Protein AF-A0A832WRE2-F1 (afdb_monomer)

Radius of gyration: 19.62 Å; Cα contacts (8 Å, |Δi|>4): 113; chains: 1; bounding box: 52×31×48 Å

Foldseek 3Di:
DDDDADFLCVFPLDDPLLSVLCVVVVNGHLVSLLPDQLVVSCVSSVHDSVSSVRRNVSSCVVVVHPDDDDPVRVVVVVVPFDADDPPPVVVCVVVVRHHTPPDDDDDDDDPPPPPVD

Sequence (117 aa):
MAEGPLEIEDLPGVGPSTADKLREAGYLSVESIATASPAELSEVSEISESTAKKIIKAAREIADVGGFKTGRDIFEARKDVKKLSFRVPELDTLLGGGMETQAITEMYGEFGSGKSQ

Solvent-accessible surface area (backbone atoms only — not comparable to full-atom values): 7117 Å² total; per-residue (Å²): 128,88,74,70,85,75,53,56,60,76,38,73,91,36,47,72,75,40,40,53,35,32,42,76,72,66,42,83,41,38,59,54,45,36,72,51,54,38,65,60,52,11,64,62,41,73,46,55,50,72,54,27,47,50,36,29,50,50,24,16,64,74,62,69,49,89,68,91,74,53,74,64,56,52,54,58,59,56,70,71,55,53,53,49,67,76,87,40,73,70,59,16,57,75,54,75,54,21,52,54,54,103,56,89,83,88,80,85,78,63,92,89,68,58,84,87,115

Nearest PDB structures (foldseek):
  1pzn-assembly1_A  TM=7.247E-01  e=1.441E-08  Pyrococcus furiosus
  2bke-assembly1_A  TM=5.476E-01  e=1.994E-07  Saccharolobus solfataricus P2
  2zuc-assembly1_B  TM=5.381E-01  e=1.994E-07  Saccharolobus solfataricus
  2zud-assembly1_A  TM=5.279E-01  e=3.252E-07  Saccharolobus solfataricus
  8gbj-assembly1_D  TM=5.149E-01  e=9.161E-04  Homo sapiens

Structure (mmCIF, N/CA/C/O backbone):
data_AF-A0A832WRE2-F1
#
_entry.id   AF-A0A832WRE2-F1
#
loop_
_atom_site.group_PDB
_atom_site.id
_atom_site.type_symbol
_atom_site.label_atom_id
_atom_site.label_alt_id
_atom_site.label_comp_id
_atom_site.label_asym_id
_atom_site.label_entity_id
_atom_site.label_seq_id
_atom_site.pdbx_PDB_ins_code
_atom_site.Cartn_x
_atom_site.Cartn_y
_atom_site.Cartn_z
_atom_site.occupancy
_atom_site.B_iso_or_equiv
_atom_site.auth_seq_id
_atom_site.auth_comp_id
_atom_site.auth_asym_id
_atom_site.auth_atom_id
_atom_site.pdbx_PDB_model_num
ATOM 1 N N . MET A 1 1 ? -22.020 7.407 -11.432 1.00 35.66 1 MET A N 1
ATOM 2 C CA . MET A 1 1 ? -21.726 8.587 -10.597 1.00 35.66 1 MET A CA 1
ATOM 3 C C . MET A 1 1 ? -20.303 8.388 -10.130 1.00 35.66 1 MET A C 1
ATOM 5 O O . MET A 1 1 ? -20.023 7.302 -9.648 1.00 35.66 1 MET A O 1
ATOM 9 N N . ALA A 1 2 ? -19.394 9.312 -10.432 1.00 37.47 2 ALA A N 1
ATOM 10 C CA . ALA A 1 2 ? -18.031 9.209 -9.929 1.00 37.47 2 ALA A CA 1
ATOM 11 C C . ALA A 1 2 ? -18.098 9.485 -8.424 1.00 37.47 2 ALA A C 1
ATOM 13 O O . ALA A 1 2 ? -18.322 10.627 -8.029 1.00 37.47 2 ALA A O 1
ATOM 14 N N . GLU A 1 3 ? -18.030 8.432 -7.613 1.00 49.88 3 GLU A N 1
ATOM 15 C CA . GLU A 1 3 ? -17.720 8.586 -6.195 1.00 49.88 3 GLU A CA 1
ATOM 16 C C . GLU A 1 3 ? -16.321 9.206 -6.121 1.00 49.88 3 GLU A C 1
ATOM 18 O O . GLU A 1 3 ? -15.420 8.823 -6.874 1.00 49.88 3 GLU A O 1
ATOM 23 N N . GLY A 1 4 ? -16.178 10.253 -5.307 1.00 59.38 4 GLY A N 1
ATOM 24 C CA . GLY A 1 4 ? -14.871 10.827 -5.013 1.00 59.38 4 GLY A CA 1
ATOM 25 C C . GLY A 1 4 ? -13.953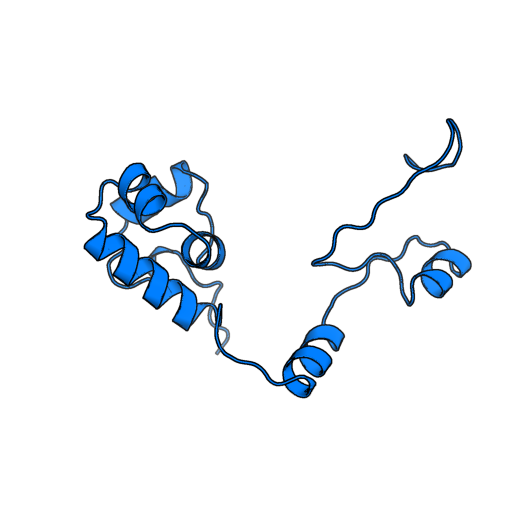 9.784 -4.365 1.00 59.38 4 GLY A C 1
ATOM 26 O O . GLY A 1 4 ? -14.402 8.679 -4.052 1.00 59.38 4 GLY A O 1
ATOM 27 N N . PRO A 1 5 ? -12.663 10.100 -4.173 1.00 68.50 5 PRO A N 1
ATOM 28 C CA . PRO A 1 5 ? -11.810 9.250 -3.353 1.00 68.50 5 PRO A CA 1
ATOM 29 C C . PRO A 1 5 ? -12.479 9.027 -1.989 1.00 68.50 5 PRO A C 1
ATOM 31 O O . PRO A 1 5 ? -13.034 9.963 -1.420 1.00 68.50 5 PRO A O 1
ATOM 34 N N . LEU A 1 6 ? -12.477 7.777 -1.525 1.00 81.38 6 LEU A N 1
ATOM 35 C CA . LEU A 1 6 ? -13.021 7.402 -0.222 1.00 81.38 6 LEU A CA 1
ATOM 36 C C . LEU A 1 6 ? -12.245 8.132 0.871 1.00 81.38 6 LEU A C 1
ATOM 38 O O . LEU A 1 6 ? -11.019 8.006 0.949 1.00 81.38 6 LEU A O 1
ATOM 42 N N . GLU A 1 7 ? -12.957 8.868 1.712 1.00 89.62 7 GLU A N 1
ATOM 43 C CA . GLU A 1 7 ? -12.361 9.598 2.820 1.00 89.62 7 GLU A CA 1
ATOM 44 C C . GLU A 1 7 ? -12.381 8.747 4.094 1.00 89.62 7 GLU A C 1
ATOM 46 O O . GLU A 1 7 ? -13.174 7.820 4.269 1.00 89.62 7 GLU A O 1
ATOM 51 N N . ILE A 1 8 ? -11.483 9.061 5.026 1.00 91.75 8 ILE A N 1
ATOM 52 C CA . ILE A 1 8 ? -11.355 8.328 6.294 1.00 91.75 8 ILE A CA 1
ATOM 53 C C . ILE A 1 8 ? -12.631 8.467 7.143 1.00 91.75 8 ILE A C 1
ATOM 55 O O . ILE A 1 8 ? -12.999 7.552 7.878 1.00 91.75 8 ILE A O 1
ATOM 59 N N . GLU A 1 9 ? -13.331 9.590 7.014 1.00 92.12 9 GLU A N 1
ATOM 60 C CA . GLU A 1 9 ? -14.607 9.896 7.659 1.00 92.12 9 GLU A CA 1
ATOM 61 C C . GLU A 1 9 ? -15.784 9.080 7.117 1.00 92.12 9 GLU A C 1
ATOM 63 O O . GLU A 1 9 ? -16.806 8.976 7.796 1.00 92.12 9 GLU A O 1
ATOM 68 N N . ASP A 1 10 ? -15.651 8.465 5.938 1.00 90.25 10 ASP A N 1
ATOM 69 C CA . ASP A 1 10 ? -16.677 7.563 5.406 1.00 90.25 10 ASP A CA 1
ATOM 70 C C . ASP A 1 10 ? -16.705 6.229 6.177 1.00 90.25 10 ASP A C 1
ATOM 72 O O . ASP A 1 10 ? -17.651 5.441 6.060 1.00 90.25 10 ASP A O 1
ATOM 76 N N . LEU A 1 11 ? -15.689 5.965 7.011 1.00 91.62 11 LEU A N 1
ATOM 77 C CA . LEU A 1 11 ? -15.626 4.767 7.835 1.00 91.62 11 LEU A CA 1
ATOM 78 C C . LEU A 1 11 ? -16.581 4.847 9.036 1.00 91.62 11 LEU A C 1
ATOM 80 O O . LEU A 1 11 ? -16.513 5.770 9.855 1.00 91.62 11 LEU A O 1
ATOM 84 N N . PRO A 1 12 ? -17.427 3.822 9.243 1.00 90.69 12 PRO A N 1
ATOM 85 C CA . PRO A 1 12 ? -18.339 3.795 10.373 1.00 90.69 12 PRO A CA 1
ATOM 86 C C . PRO A 1 12 ? -17.562 3.765 11.694 1.00 90.69 12 PRO A C 1
ATOM 88 O O . PRO A 1 12 ? -16.769 2.860 11.960 1.00 90.69 12 PRO A O 1
ATOM 91 N N . GLY A 1 13 ? -17.844 4.741 12.556 1.00 87.19 13 GLY A N 1
ATOM 92 C CA . GLY A 1 13 ? -17.157 4.906 13.838 1.00 87.19 13 GLY A CA 1
ATOM 93 C C . GLY A 1 13 ? -15.959 5.855 13.794 1.00 87.19 13 GLY A C 1
ATOM 94 O O . GLY A 1 13 ? -15.313 6.024 14.827 1.00 87.19 13 GLY A O 1
ATOM 95 N N . VAL A 1 14 ? -15.696 6.497 12.652 1.00 93.50 14 VAL A N 1
ATOM 96 C CA . VAL A 1 14 ? -14.704 7.566 12.522 1.00 93.50 14 VAL A CA 1
ATOM 97 C C . VAL A 1 14 ? -15.416 8.916 12.444 1.00 93.50 14 VAL A C 1
ATOM 99 O O . VAL A 1 14 ? -16.131 9.209 11.495 1.00 93.50 14 VAL A O 1
ATOM 102 N N . GLY A 1 15 ? -15.251 9.736 13.483 1.00 92.94 15 GLY A N 1
ATOM 103 C CA . GLY A 1 15 ? -15.673 11.140 13.470 1.00 92.94 15 GLY A CA 1
ATOM 104 C C . GLY A 1 15 ? -14.513 12.080 13.118 1.00 92.94 15 GLY A C 1
ATOM 105 O O . GLY A 1 15 ? -13.365 11.634 13.121 1.00 92.94 15 GLY A O 1
ATOM 106 N N . PRO A 1 16 ? -14.772 13.388 12.917 1.00 93.06 16 PRO A N 1
ATOM 107 C CA . PRO A 1 16 ? -13.748 14.362 12.520 1.00 93.06 16 PRO A CA 1
ATOM 108 C C . PRO A 1 16 ? -12.510 14.361 13.429 1.00 93.06 16 PRO A C 1
ATOM 110 O O . PRO A 1 16 ? -11.388 14.278 12.953 1.00 93.06 16 PRO A O 1
ATOM 113 N N . SER A 1 17 ? -12.703 14.317 14.752 1.00 93.50 17 SER A N 1
ATOM 114 C CA . SER A 1 17 ? -11.589 14.293 15.710 1.00 93.50 17 SER A CA 1
ATOM 115 C C . SER A 1 17 ? -10.750 13.015 15.648 1.00 93.50 17 SER A C 1
ATOM 117 O O . SER A 1 17 ? -9.561 13.038 15.942 1.00 93.50 17 SER A O 1
ATOM 119 N N . THR A 1 18 ? -11.370 11.877 15.328 1.00 93.44 18 THR A N 1
ATOM 120 C CA . THR A 1 18 ? -10.655 10.606 15.147 1.00 93.44 18 THR A CA 1
ATOM 121 C C . THR A 1 18 ? -9.910 10.617 13.817 1.00 93.44 18 THR A C 1
ATOM 123 O O . THR A 1 18 ? -8.768 10.173 13.771 1.00 93.44 18 THR A O 1
ATOM 126 N N . ALA A 1 19 ? -10.523 11.159 12.762 1.00 94.38 19 ALA A N 1
ATOM 127 C CA . ALA A 1 19 ? -9.893 11.312 11.457 1.00 94.38 19 ALA A CA 1
ATOM 128 C C . ALA A 1 19 ? -8.650 12.212 11.523 1.00 94.38 19 ALA A C 1
ATOM 130 O O . ALA A 1 19 ? -7.615 11.846 10.974 1.00 94.38 19 ALA A O 1
ATOM 131 N N . ASP A 1 20 ? -8.709 13.327 12.257 1.00 94.88 20 ASP A N 1
ATOM 132 C CA . ASP A 1 20 ? -7.555 14.212 12.455 1.00 94.88 20 ASP A CA 1
ATOM 133 C C . ASP A 1 20 ? -6.382 13.478 13.123 1.00 94.88 20 ASP A C 1
ATOM 135 O O . ASP A 1 20 ? -5.274 13.487 12.591 1.00 94.88 20 ASP A O 1
ATOM 139 N N . LYS A 1 21 ? -6.632 12.737 14.213 1.00 94.94 21 LYS A N 1
ATOM 140 C CA . LYS A 1 21 ? -5.596 11.925 14.883 1.00 94.94 21 LYS A CA 1
ATOM 141 C C . LYS A 1 21 ? -5.004 10.854 13.970 1.00 94.94 21 LYS A C 1
ATOM 143 O O . LYS A 1 21 ? -3.798 10.625 13.971 1.00 94.94 21 LYS A O 1
ATOM 148 N N . LEU A 1 22 ? -5.849 10.190 13.181 1.00 94.62 22 LEU A N 1
ATOM 149 C CA . LEU A 1 22 ? -5.404 9.190 12.211 1.00 94.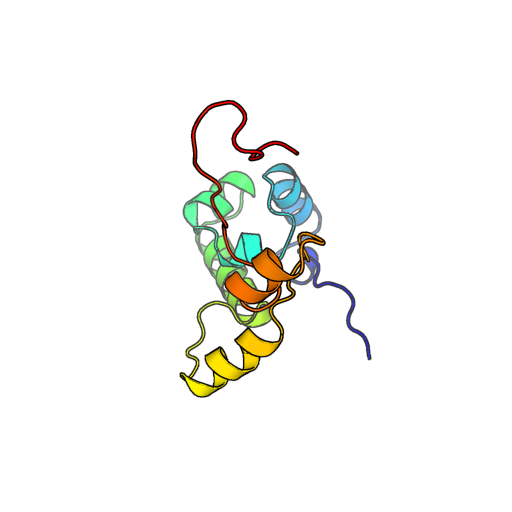62 22 LEU A CA 1
ATOM 150 C C . LEU A 1 22 ? -4.482 9.821 11.160 1.00 94.62 22 LEU A C 1
ATOM 152 O O . LEU A 1 22 ? -3.404 9.287 10.901 1.00 94.62 22 LEU A O 1
ATOM 156 N N . ARG A 1 23 ? -4.849 10.989 10.620 1.00 95.00 23 ARG A N 1
ATOM 157 C CA . ARG A 1 23 ? -4.011 11.723 9.662 1.00 95.00 23 ARG A CA 1
ATOM 158 C C . ARG A 1 23 ? -2.691 12.178 10.276 1.00 95.00 23 ARG A C 1
ATOM 160 O O . ARG A 1 23 ? -1.652 12.013 9.641 1.00 95.00 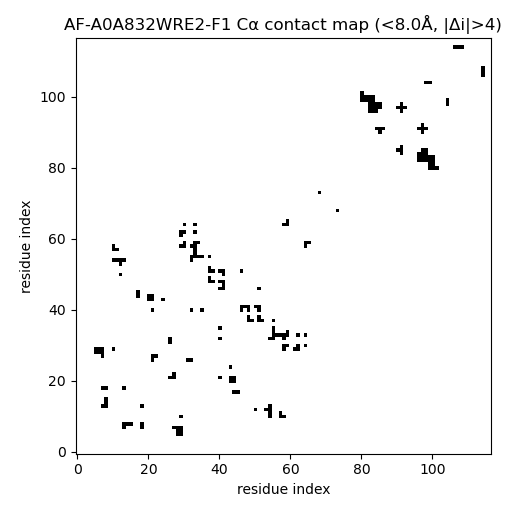23 ARG A O 1
ATOM 167 N N . GLU A 1 24 ? -2.710 12.695 11.504 1.00 94.81 24 GLU A N 1
ATOM 168 C CA . GLU A 1 24 ? -1.500 13.072 12.249 1.00 94.81 24 GLU A CA 1
ATOM 169 C C . GLU A 1 24 ? -0.560 11.877 12.469 1.00 94.81 24 GLU A C 1
ATOM 171 O O . GLU A 1 24 ? 0.660 12.025 12.393 1.00 94.81 24 GLU A O 1
ATOM 176 N N . ALA A 1 25 ? -1.119 10.680 12.659 1.00 94.25 25 ALA A N 1
ATOM 177 C CA . ALA A 1 25 ? -0.375 9.429 12.773 1.00 94.25 25 ALA A CA 1
ATOM 178 C C . ALA A 1 25 ? 0.069 8.827 11.420 1.00 94.25 25 ALA A C 1
ATOM 180 O O . ALA A 1 25 ? 0.671 7.755 11.394 1.00 94.25 25 ALA A O 1
ATOM 181 N N . GLY A 1 26 ? -0.202 9.495 10.293 1.00 93.31 26 GLY A N 1
ATOM 182 C CA . GLY A 1 26 ? 0.203 9.054 8.954 1.00 93.31 26 GLY A CA 1
ATOM 183 C C . GLY A 1 26 ? -0.798 8.137 8.243 1.00 93.31 26 GLY A C 1
ATOM 184 O O . GLY A 1 26 ? -0.520 7.657 7.142 1.00 93.31 26 GLY A O 1
ATOM 185 N N . TYR A 1 27 ? -1.984 7.919 8.815 1.00 94.56 27 TYR A N 1
ATOM 186 C CA . TYR A 1 27 ? -3.076 7.219 8.146 1.00 94.56 27 TYR A CA 1
ATOM 187 C C . TYR A 1 27 ? -3.824 8.194 7.243 1.00 94.56 27 TYR A C 1
ATOM 189 O O . TYR A 1 27 ? -4.709 8.916 7.687 1.00 94.56 27 TYR A O 1
ATOM 197 N N . LEU A 1 28 ? -3.428 8.235 5.970 1.00 92.25 28 LEU A N 1
ATOM 198 C CA . LEU A 1 28 ? -3.959 9.183 4.983 1.00 92.25 28 LEU A CA 1
ATOM 199 C C . LEU A 1 28 ? -4.987 8.573 4.019 1.00 92.25 28 LEU A C 1
ATOM 201 O O . LEU A 1 28 ? -5.486 9.283 3.151 1.00 92.25 28 LEU A O 1
ATOM 205 N N . SER A 1 29 ? -5.292 7.278 4.134 1.00 93.19 29 SER A N 1
ATOM 206 C CA . SER A 1 29 ? -6.259 6.606 3.265 1.00 93.19 29 SER A CA 1
ATOM 207 C C . SER A 1 29 ? -6.981 5.463 3.981 1.00 93.19 29 SER A C 1
ATOM 209 O O . SER A 1 29 ? -6.554 4.992 5.038 1.00 93.19 29 SER A O 1
ATOM 211 N N . VAL A 1 30 ? -8.082 4.987 3.398 1.00 93.88 30 VAL A N 1
ATOM 212 C CA . VAL A 1 30 ? -8.823 3.832 3.928 1.00 93.88 30 VAL A CA 1
ATOM 213 C C . VAL A 1 30 ? -7.972 2.555 3.871 1.00 93.88 30 VAL A C 1
ATOM 215 O O . VAL A 1 30 ? -8.028 1.729 4.783 1.00 93.88 30 VAL A O 1
ATOM 218 N N . GLU A 1 31 ? -7.130 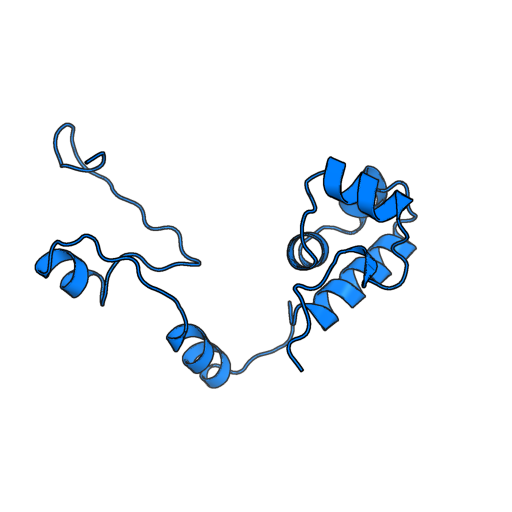2.402 2.849 1.00 91.81 31 GLU A N 1
ATOM 219 C CA . GLU A 1 31 ? -6.231 1.257 2.687 1.00 91.81 31 GLU A CA 1
ATOM 220 C C . GLU A 1 31 ? -5.188 1.184 3.802 1.00 91.81 31 GLU A C 1
ATOM 222 O O . GLU A 1 31 ? -4.932 0.093 4.318 1.00 91.81 31 GLU A O 1
ATOM 227 N N . SER A 1 32 ? -4.615 2.322 4.219 1.00 93.25 32 SER A N 1
ATOM 228 C CA . SER A 1 32 ? -3.629 2.319 5.305 1.00 93.25 32 SER A CA 1
ATOM 229 C C . SER A 1 32 ? -4.259 1.840 6.615 1.00 93.25 32 SER A C 1
ATOM 231 O O . SER A 1 32 ? -3.672 1.009 7.312 1.00 93.25 32 SER A O 1
ATOM 233 N N . ILE A 1 33 ? -5.506 2.240 6.886 1.00 95.06 33 ILE A N 1
ATOM 234 C CA . ILE A 1 33 ? -6.302 1.757 8.024 1.00 95.06 33 ILE A CA 1
ATOM 235 C C . ILE A 1 33 ? -6.633 0.263 7.876 1.00 95.06 33 ILE A C 1
ATOM 237 O O . ILE A 1 33 ? -6.520 -0.492 8.841 1.00 95.06 33 ILE A O 1
ATOM 241 N N . ALA A 1 34 ? -7.001 -0.204 6.678 1.00 94.06 34 ALA A N 1
ATOM 242 C CA . ALA A 1 34 ? -7.337 -1.609 6.422 1.00 94.06 34 ALA A CA 1
ATOM 243 C C . ALA A 1 34 ? -6.163 -2.573 6.700 1.00 94.06 34 ALA A C 1
ATOM 245 O O . ALA A 1 34 ? -6.377 -3.733 7.088 1.00 94.06 34 ALA A O 1
ATOM 246 N N . THR A 1 35 ? -4.930 -2.090 6.517 1.00 92.19 35 THR A N 1
ATOM 247 C CA . THR A 1 35 ? -3.686 -2.834 6.775 1.00 92.19 35 THR A CA 1
ATOM 248 C C . THR A 1 35 ? -3.125 -2.671 8.191 1.00 92.19 35 THR A C 1
ATOM 250 O O . THR A 1 35 ? -2.214 -3.412 8.557 1.00 92.19 35 THR A O 1
ATOM 253 N N . ALA A 1 36 ? -3.684 -1.767 9.000 1.00 95.19 36 ALA A N 1
ATOM 254 C CA . ALA A 1 36 ? -3.234 -1.503 10.365 1.00 95.19 36 ALA A CA 1
ATOM 255 C C . ALA A 1 36 ? -3.536 -2.663 11.327 1.00 95.19 36 ALA A C 1
ATOM 257 O O . ALA A 1 36 ? -4.464 -3.461 11.127 1.00 95.19 36 ALA A O 1
ATOM 258 N N . SER A 1 37 ? -2.792 -2.721 12.435 1.00 95.81 37 SER A N 1
ATOM 259 C CA . SER A 1 37 ? -3.146 -3.594 13.556 1.00 95.81 37 SER A CA 1
ATOM 260 C C . SER A 1 37 ? -4.154 -2.906 14.493 1.00 95.81 37 SER A C 1
ATOM 262 O O . SER A 1 37 ? -4.076 -1.694 14.698 1.00 95.81 37 SER A O 1
ATOM 264 N N . PRO A 1 38 ? -5.096 -3.642 15.120 1.00 96.50 38 PRO A N 1
ATOM 265 C CA . PRO A 1 38 ? -6.036 -3.032 16.059 1.00 96.50 38 PRO A CA 1
ATOM 266 C C . PRO A 1 38 ? -5.386 -2.353 17.265 1.00 96.50 38 PRO A C 1
ATOM 268 O O . PRO A 1 38 ? -5.937 -1.375 17.759 1.00 96.50 38 PRO A O 1
ATOM 271 N N . ALA A 1 39 ? -4.249 -2.874 17.736 1.00 96.31 39 ALA A N 1
ATOM 272 C CA . ALA A 1 39 ? -3.516 -2.309 18.865 1.00 96.31 39 ALA A CA 1
ATOM 273 C C . ALA A 1 39 ? -2.913 -0.946 18.504 1.00 96.31 39 ALA A C 1
ATOM 275 O O . ALA A 1 39 ? -3.160 0.033 19.198 1.00 96.31 39 ALA A O 1
ATOM 276 N N . GLU A 1 40 ? -2.216 -0.875 17.369 1.00 95.50 40 GLU A N 1
ATOM 277 C CA . GLU A 1 40 ? -1.626 0.363 16.855 1.00 95.50 40 GLU A CA 1
ATOM 278 C C . GLU A 1 40 ? -2.696 1.423 16.589 1.00 95.50 40 GLU A C 1
ATOM 280 O O . GLU A 1 40 ? -2.601 2.543 17.084 1.00 95.50 40 GLU A O 1
ATOM 285 N N . LEU A 1 41 ? -3.768 1.053 15.879 1.00 95.56 41 LEU A N 1
ATOM 286 C CA . LEU A 1 41 ? -4.840 1.988 15.550 1.00 95.56 41 LEU A CA 1
ATOM 287 C C . LEU A 1 41 ? -5.548 2.511 16.813 1.00 95.56 41 LEU A C 1
ATOM 289 O O . LEU A 1 41 ? -5.923 3.680 16.877 1.00 95.56 41 LEU A O 1
ATOM 293 N N . SER A 1 42 ? -5.727 1.653 17.823 1.00 95.75 42 SER A N 1
ATOM 294 C CA . SER A 1 42 ? -6.307 2.013 19.123 1.00 95.75 42 SER A CA 1
ATOM 295 C C . SER A 1 42 ? -5.447 3.027 19.875 1.00 95.75 42 SER A C 1
ATO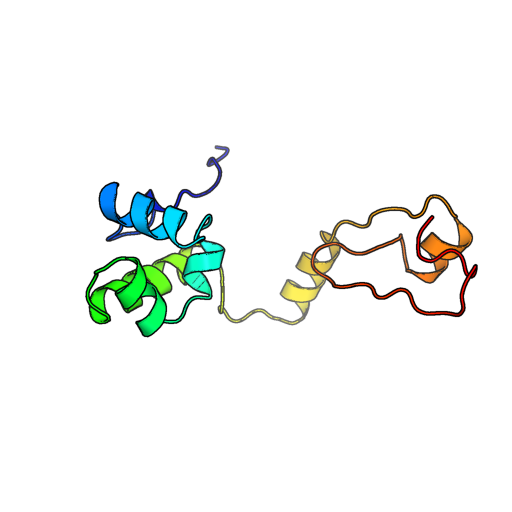M 297 O O . SER A 1 42 ? -5.992 3.991 20.409 1.00 95.75 42 SER A O 1
ATOM 299 N N . GLU A 1 43 ? -4.128 2.832 19.878 1.00 94.69 43 GLU A N 1
ATOM 300 C CA . GLU A 1 43 ? -3.167 3.710 20.545 1.00 94.69 43 GLU A CA 1
ATOM 301 C C . GLU A 1 43 ? -3.129 5.100 19.901 1.00 94.69 43 GLU A C 1
ATOM 303 O O . GLU A 1 43 ? -3.329 6.099 20.589 1.00 94.69 43 GLU A O 1
ATOM 308 N N . VAL A 1 44 ? -2.961 5.177 18.576 1.00 93.88 44 VAL A N 1
ATOM 309 C CA . VAL A 1 44 ? -2.778 6.461 17.874 1.00 93.88 44 VAL A CA 1
ATOM 310 C C . VAL A 1 44 ? -4.048 7.308 17.793 1.00 93.88 44 VAL A C 1
ATOM 312 O O . VAL A 1 44 ? -3.973 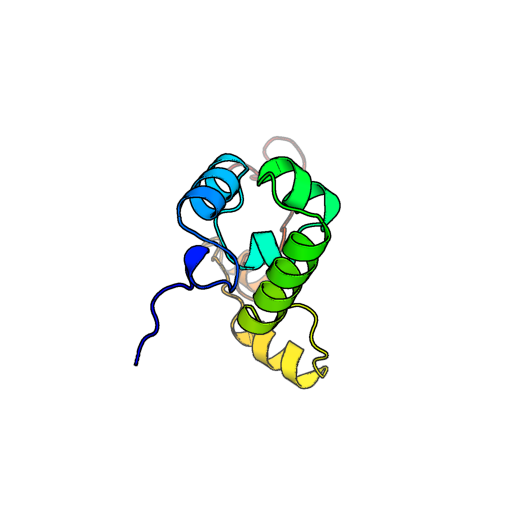8.531 17.723 1.00 93.88 44 VAL A O 1
ATOM 315 N N . SER A 1 45 ? -5.226 6.678 17.791 1.00 90.81 45 SER A N 1
ATOM 316 C CA . SER A 1 45 ? -6.508 7.388 17.666 1.00 90.81 45 SER A CA 1
ATOM 317 C C . SER A 1 45 ? -7.270 7.529 18.989 1.00 90.81 45 SER A C 1
ATOM 319 O O . SER A 1 45 ? -8.346 8.133 19.020 1.00 90.81 45 SER A O 1
ATOM 321 N N . GLU A 1 46 ? -6.695 7.022 20.087 1.00 91.31 46 GLU A N 1
ATOM 322 C CA . GLU A 1 46 ? -7.264 7.024 21.444 1.00 91.31 46 GLU A CA 1
ATOM 323 C C . GLU A 1 46 ? -8.678 6.418 21.517 1.00 91.31 46 GLU A C 1
ATOM 325 O O . GLU A 1 46 ? -9.535 6.835 22.301 1.00 91.31 46 GLU A O 1
ATOM 330 N N . ILE A 1 47 ? -8.943 5.420 20.677 1.00 92.81 47 ILE A N 1
ATOM 331 C CA . ILE A 1 47 ? -10.190 4.650 20.686 1.00 92.81 47 ILE A CA 1
ATOM 332 C C . ILE A 1 47 ? -9.964 3.301 21.358 1.00 92.81 47 ILE A C 1
ATOM 334 O O . ILE A 1 47 ? -8.840 2.823 21.466 1.00 92.81 47 ILE A O 1
ATOM 338 N N . SER A 1 48 ? -11.040 2.624 21.761 1.00 95.12 48 SER A N 1
ATOM 339 C CA . SER A 1 48 ? -10.917 1.249 22.258 1.00 95.12 48 SER A CA 1
ATOM 340 C C . SER A 1 48 ? -10.458 0.287 21.154 1.00 95.12 48 SER A C 1
ATOM 342 O O . SER A 1 48 ? -10.892 0.404 20.005 1.00 95.12 48 SER A O 1
ATOM 344 N N . GLU A 1 49 ? -9.695 -0.749 21.511 1.00 95.38 49 GLU A N 1
ATOM 345 C CA . GLU A 1 49 ? -9.279 -1.804 20.572 1.00 95.38 49 GLU A CA 1
ATOM 346 C C . GLU A 1 49 ? -10.487 -2.493 19.905 1.00 95.38 49 GLU A C 1
ATOM 348 O O . GLU A 1 49 ? -10.438 -2.912 18.749 1.00 95.38 49 GLU A O 1
ATOM 353 N N . SER A 1 50 ? -11.623 -2.568 20.608 1.00 95.75 50 SER A N 1
ATOM 354 C CA . SER A 1 50 ? -12.873 -3.101 20.054 1.00 95.75 50 SER A CA 1
ATOM 355 C C . SER A 1 50 ? -13.458 -2.218 18.943 1.00 95.75 50 SER A C 1
ATOM 357 O O . SER A 1 50 ? -13.999 -2.738 17.966 1.00 95.75 50 SER A O 1
ATOM 359 N N . THR A 1 51 ? -13.323 -0.895 19.067 1.00 95.06 51 THR A N 1
ATOM 360 C CA . THR A 1 51 ? -13.718 0.081 18.044 1.00 95.06 51 THR A CA 1
ATOM 361 C C . THR A 1 51 ? -12.743 0.027 16.874 1.00 95.06 51 THR A C 1
ATOM 363 O O . THR A 1 51 ? -13.184 -0.075 15.732 1.00 95.06 51 THR A O 1
ATOM 366 N N . ALA A 1 52 ? -11.437 -0.022 17.153 1.00 96.38 52 ALA A N 1
ATOM 367 C CA . ALA A 1 52 ? -10.399 -0.173 16.136 1.00 96.38 52 ALA A CA 1
ATOM 368 C C . ALA A 1 52 ? -10.635 -1.414 15.260 1.00 96.38 52 ALA A C 1
ATOM 370 O O . ALA A 1 52 ? -10.634 -1.314 14.037 1.00 96.38 52 ALA A O 1
ATOM 371 N N . LYS A 1 53 ? -10.958 -2.571 15.861 1.00 96.44 53 LYS A N 1
ATOM 372 C CA . LYS A 1 53 ? -11.312 -3.796 15.113 1.00 96.44 53 LYS A CA 1
ATOM 373 C C . LYS A 1 53 ? -12.487 -3.593 14.157 1.00 96.44 53 LYS A C 1
ATOM 375 O O . LYS A 1 53 ? -12.463 -4.129 13.053 1.00 96.44 53 LYS A O 1
ATOM 380 N N . LYS A 1 54 ? -13.516 -2.845 14.570 1.00 96.19 54 LYS A N 1
ATOM 381 C CA . LYS A 1 54 ? -14.691 -2.563 13.728 1.00 96.19 54 LYS A CA 1
ATOM 382 C C . LYS A 1 54 ? -14.340 -1.633 12.569 1.00 96.19 54 LYS A C 1
ATOM 384 O O . LYS A 1 54 ? -14.739 -1.925 11.448 1.00 96.19 54 LYS A O 1
ATOM 389 N N . ILE A 1 55 ? -13.562 -0.584 12.834 1.00 95.69 55 ILE A N 1
ATOM 390 C CA . ILE A 1 55 ? -13.098 0.362 11.811 1.00 95.69 55 ILE A CA 1
ATOM 391 C C . ILE A 1 55 ? -12.219 -0.358 10.784 1.00 95.69 55 ILE A C 1
ATOM 393 O O . ILE A 1 55 ? -12.493 -0.269 9.595 1.00 95.69 55 ILE A O 1
ATOM 397 N N . ILE A 1 56 ? -11.234 -1.150 11.224 1.00 95.50 56 ILE A N 1
ATOM 398 C CA . ILE A 1 56 ? -10.360 -1.931 10.329 1.00 95.50 56 ILE A CA 1
ATOM 399 C C . ILE A 1 56 ? -11.179 -2.904 9.482 1.00 95.50 56 ILE A C 1
ATOM 401 O O . ILE A 1 56 ? -10.924 -3.063 8.290 1.00 95.50 56 ILE A O 1
ATOM 405 N N . LYS A 1 57 ? -12.178 -3.564 10.080 1.00 94.19 57 LYS A N 1
ATOM 406 C CA . LYS A 1 57 ? -13.062 -4.467 9.343 1.00 94.19 57 LYS A CA 1
ATOM 407 C C . LYS A 1 57 ? -13.843 -3.720 8.257 1.00 94.19 57 LYS A C 1
ATOM 409 O O . LYS A 1 57 ? -13.854 -4.181 7.123 1.00 94.19 57 LYS A O 1
ATOM 414 N N . ALA A 1 58 ? -14.443 -2.579 8.590 1.00 93.50 58 ALA A N 1
ATOM 415 C CA . ALA A 1 58 ? -15.164 -1.761 7.619 1.00 93.50 58 ALA A CA 1
ATOM 416 C C . ALA A 1 58 ? -14.234 -1.236 6.514 1.00 93.50 58 ALA A C 1
ATOM 418 O O . ALA A 1 58 ? -14.581 -1.303 5.340 1.00 93.50 58 ALA A O 1
ATOM 419 N N . ALA A 1 59 ? -13.022 -0.806 6.873 1.00 93.88 59 ALA A N 1
ATOM 420 C CA . ALA A 1 59 ? -12.009 -0.365 5.921 1.00 93.88 59 ALA A CA 1
ATOM 421 C C . ALA A 1 59 ? -11.616 -1.479 4.943 1.00 93.88 59 ALA A C 1
ATOM 423 O O . ALA A 1 59 ? -11.513 -1.234 3.748 1.00 93.88 59 ALA A O 1
ATOM 424 N N . ARG A 1 60 ? -11.464 -2.722 5.420 1.00 92.94 60 ARG A N 1
ATOM 425 C CA . ARG A 1 60 ? -11.196 -3.885 4.558 1.00 92.94 60 ARG A CA 1
ATOM 426 C C . ARG A 1 60 ? -12.335 -4.189 3.595 1.00 92.94 60 ARG A C 1
ATOM 428 O O . ARG A 1 60 ? -12.070 -4.517 2.445 1.00 92.94 60 ARG A O 1
ATOM 435 N N . GLU A 1 61 ? -13.577 -4.093 4.061 1.00 89.88 61 GLU A N 1
ATOM 436 C CA . GLU A 1 61 ? -14.762 -4.318 3.226 1.00 89.88 61 GLU A CA 1
ATOM 437 C C . GLU A 1 61 ? -14.885 -3.246 2.135 1.00 89.88 61 GLU A C 1
ATOM 439 O O . GLU A 1 61 ? -15.101 -3.581 0.975 1.00 89.88 61 GLU A O 1
ATOM 444 N N . ILE A 1 62 ? -14.688 -1.976 2.494 1.00 88.56 62 ILE A N 1
ATOM 445 C CA . ILE A 1 62 ? -14.786 -0.837 1.572 1.00 88.56 62 ILE A CA 1
ATOM 446 C C . ILE A 1 62 ? -13.628 -0.822 0.563 1.00 88.56 62 ILE A C 1
ATOM 448 O O . ILE A 1 62 ? -13.853 -0.599 -0.622 1.00 88.56 62 ILE A O 1
ATOM 452 N N . ALA A 1 63 ? -12.400 -1.097 1.010 1.00 85.62 63 ALA A N 1
ATOM 453 C CA . ALA A 1 63 ? -11.216 -1.105 0.151 1.00 85.62 63 ALA A CA 1
ATOM 454 C C . ALA A 1 63 ? -11.017 -2.422 -0.629 1.00 85.62 63 ALA A C 1
ATOM 456 O O . ALA A 1 63 ? -10.004 -2.577 -1.310 1.00 85.62 63 ALA A O 1
ATOM 457 N N . ASP A 1 64 ? -11.937 -3.390 -0.512 1.00 83.81 64 ASP A N 1
ATOM 458 C CA . ASP A 1 64 ? -11.810 -4.737 -1.096 1.00 83.81 64 ASP A CA 1
ATOM 459 C C . ASP A 1 64 ? -10.462 -5.418 -0.749 1.00 83.81 64 ASP A C 1
ATOM 461 O O . ASP A 1 64 ? -9.787 -6.053 -1.570 1.00 83.81 64 ASP A O 1
ATOM 465 N N . VAL A 1 65 ? -10.040 -5.266 0.511 1.00 80.00 65 VAL A N 1
ATOM 466 C CA . VAL A 1 65 ? -8.779 -5.800 1.042 1.00 80.00 65 VAL A CA 1
ATOM 467 C C . VAL A 1 65 ? -9.036 -7.091 1.816 1.00 80.00 65 VAL A C 1
ATOM 469 O O . VAL A 1 65 ? -9.811 -7.135 2.770 1.00 80.00 65 VAL A O 1
ATOM 472 N N . GLY A 1 66 ? -8.306 -8.152 1.462 1.00 73.00 66 GLY A N 1
ATOM 473 C CA . GLY A 1 66 ? -8.304 -9.421 2.204 1.00 73.00 66 GLY A CA 1
ATOM 474 C C . GLY A 1 66 ? -9.434 -10.393 1.847 1.00 73.00 66 GLY A C 1
ATOM 475 O O . GLY A 1 66 ? -9.527 -11.456 2.461 1.00 73.00 66 GLY A O 1
ATOM 476 N N . GLY A 1 67 ? -10.266 -10.064 0.855 1.00 83.94 67 GLY A N 1
ATOM 477 C CA . GLY A 1 67 ? -11.198 -11.009 0.241 1.00 83.94 67 GLY A CA 1
ATOM 478 C C . GLY A 1 67 ? -10.484 -12.093 -0.577 1.00 83.94 67 GLY A C 1
ATOM 479 O O . GLY A 1 67 ? -9.355 -11.916 -1.040 1.00 83.94 67 GLY A O 1
ATOM 480 N N . PHE A 1 68 ? -11.149 -13.232 -0.777 1.00 89.75 68 PHE A N 1
ATOM 481 C CA . PHE A 1 68 ? -10.649 -14.281 -1.666 1.00 89.75 68 PHE A CA 1
ATOM 482 C C . PHE A 1 68 ? -10.873 -13.893 -3.129 1.00 89.75 68 PHE A C 1
ATOM 484 O O . PHE A 1 68 ? -11.976 -13.508 -3.510 1.00 89.75 68 PHE A O 1
ATOM 491 N N . LYS A 1 69 ? -9.837 -14.052 -3.955 1.00 90.62 69 LYS A N 1
ATOM 492 C CA . LYS A 1 69 ? -9.876 -13.812 -5.403 1.00 90.62 69 LYS A CA 1
ATOM 493 C C . LYS A 1 69 ? -9.364 -15.047 -6.138 1.00 90.62 69 LYS A C 1
ATOM 495 O O . LYS A 1 69 ? -8.456 -15.726 -5.655 1.00 90.62 69 LYS A O 1
ATOM 500 N N . THR A 1 70 ? -9.944 -15.368 -7.290 1.00 95.56 70 THR A N 1
ATOM 501 C CA . THR A 1 70 ? -9.457 -16.470 -8.128 1.00 95.56 70 THR A CA 1
ATOM 502 C C . THR A 1 70 ? -8.200 -16.052 -8.891 1.00 95.56 70 THR A C 1
ATOM 504 O O . THR A 1 70 ? -7.927 -14.866 -9.075 1.00 95.56 70 THR A O 1
ATOM 507 N N . GLY A 1 71 ? -7.441 -17.023 -9.412 1.00 95.81 71 GLY A N 1
ATOM 508 C CA . GLY A 1 71 ? -6.281 -16.721 -10.261 1.00 95.81 71 GLY A CA 1
ATOM 509 C C . GLY A 1 71 ? -6.641 -15.897 -11.504 1.00 95.81 71 GLY A C 1
ATOM 510 O O . GLY A 1 71 ? -5.839 -15.081 -11.951 1.00 95.81 71 GLY A O 1
ATOM 511 N N . ARG A 1 72 ? -7.865 -16.055 -12.027 1.00 96.94 72 ARG A N 1
ATOM 512 C CA . ARG A 1 72 ? -8.375 -15.247 -13.138 1.00 96.94 72 ARG A CA 1
ATOM 513 C C . ARG A 1 72 ? -8.600 -13.796 -12.720 1.00 96.94 72 ARG A C 1
ATOM 515 O O . ARG A 1 72 ? -8.180 -12.909 -13.451 1.00 96.94 72 ARG A O 1
ATOM 522 N N . ASP A 1 73 ? -9.202 -13.562 -11.558 1.00 93.88 73 ASP A N 1
ATOM 523 C CA . ASP A 1 73 ? -9.463 -12.203 -11.061 1.00 93.88 73 ASP A CA 1
ATOM 524 C C . ASP A 1 73 ? -8.151 -11.438 -10.851 1.00 93.88 73 ASP A C 1
ATOM 526 O O . ASP A 1 73 ? -8.018 -10.291 -11.270 1.00 93.88 73 ASP A O 1
ATOM 530 N N . ILE A 1 74 ? -7.145 -12.109 -10.276 1.00 93.75 74 ILE A N 1
ATOM 531 C CA . ILE A 1 74 ? -5.802 -11.540 -10.108 1.00 93.75 74 ILE A CA 1
ATOM 532 C C . ILE A 1 74 ? -5.141 -11.265 -11.463 1.00 93.75 74 ILE A C 1
ATOM 534 O O . ILE A 1 74 ? -4.526 -10.215 -11.642 1.00 93.75 74 ILE A O 1
ATOM 538 N N . PHE A 1 75 ? -5.257 -12.182 -12.427 1.00 94.69 75 PHE A N 1
ATOM 539 C CA . PHE A 1 75 ? -4.691 -11.990 -13.762 1.00 94.69 75 PHE A CA 1
ATOM 540 C C . PHE A 1 75 ? -5.313 -10.798 -14.495 1.00 94.69 75 PHE A C 1
ATOM 542 O O . PHE A 1 75 ? -4.579 -10.011 -15.088 1.00 94.69 75 PHE A O 1
ATOM 549 N N . GLU A 1 76 ? -6.638 -10.646 -14.442 1.00 95.19 76 GLU A N 1
ATOM 550 C CA . GLU A 1 76 ? -7.322 -9.502 -15.050 1.00 95.19 76 GLU A CA 1
ATOM 551 C C . GLU A 1 76 ? -6.909 -8.189 -14.373 1.00 95.19 76 GLU A C 1
ATOM 553 O O . GLU A 1 76 ? -6.490 -7.271 -15.071 1.00 95.19 76 GLU A O 1
ATOM 558 N N . ALA A 1 77 ? -6.886 -8.130 -13.036 1.00 91.62 77 ALA A N 1
ATOM 559 C CA . ALA A 1 77 ? -6.436 -6.942 -12.305 1.00 91.62 77 ALA A CA 1
ATOM 560 C C . ALA A 1 77 ? -4.981 -6.551 -12.631 1.00 91.62 77 ALA A C 1
ATOM 562 O O . ALA A 1 77 ? -4.648 -5.370 -12.717 1.00 91.62 77 ALA A O 1
ATOM 563 N N . ARG A 1 78 ? -4.093 -7.530 -12.864 1.00 94.19 78 ARG A N 1
ATOM 564 C CA . ARG A 1 78 ? -2.693 -7.261 -13.235 1.00 94.19 78 ARG A CA 1
ATOM 565 C C . ARG A 1 78 ? -2.533 -6.589 -14.600 1.00 94.19 78 ARG A C 1
ATOM 567 O O . ARG A 1 78 ? -1.493 -5.975 -14.827 1.00 94.19 78 ARG A O 1
ATOM 574 N N . LYS A 1 79 ? -3.516 -6.678 -15.501 1.00 94.00 79 LYS A N 1
ATOM 575 C CA . LYS A 1 79 ? -3.459 -5.986 -16.802 1.00 94.00 79 LYS A CA 1
ATOM 576 C C . LYS A 1 79 ? -3.542 -4.466 -16.659 1.00 94.00 79 LYS A C 1
ATOM 578 O O . LYS A 1 79 ? -3.030 -3.763 -17.524 1.00 94.00 79 LYS A O 1
ATOM 583 N N . ASP A 1 80 ? -4.121 -3.980 -15.562 1.00 94.94 80 ASP A N 1
ATOM 584 C CA . ASP A 1 80 ? -4.262 -2.550 -15.273 1.00 94.94 80 ASP A CA 1
ATOM 585 C C . ASP A 1 80 ? -3.024 -1.949 -14.581 1.00 94.94 80 ASP A C 1
ATOM 587 O O . ASP A 1 80 ? -2.959 -0.735 -14.352 1.00 94.94 80 ASP A O 1
ATOM 591 N N . VAL A 1 81 ? -2.013 -2.770 -14.256 1.00 96.06 81 VAL A N 1
ATOM 592 C CA . VAL A 1 81 ? -0.748 -2.296 -13.683 1.00 96.06 81 VAL A CA 1
ATOM 593 C C . VAL A 1 81 ? -0.054 -1.384 -14.688 1.00 96.06 81 VAL A C 1
ATOM 595 O O . VAL A 1 81 ? 0.384 -1.798 -15.764 1.00 96.06 81 VAL A O 1
ATOM 598 N N . LYS A 1 82 ? 0.072 -0.111 -14.314 1.00 97.38 82 LYS A N 1
ATOM 599 C CA . LYS A 1 82 ? 0.724 0.902 -15.142 1.00 97.38 82 LYS A CA 1
ATOM 600 C C . LYS A 1 82 ? 2.225 0.658 -15.169 1.00 97.38 82 LYS A C 1
ATOM 602 O O . LYS A 1 82 ? 2.807 0.277 -14.150 1.00 97.38 82 LYS A O 1
ATOM 607 N N . LYS A 1 83 ? 2.843 0.944 -16.315 1.00 97.31 83 LYS A N 1
ATOM 608 C CA . LYS A 1 83 ? 4.291 0.855 -16.518 1.00 97.31 83 LYS A CA 1
ATOM 609 C C . LYS A 1 83 ? 4.858 2.207 -16.924 1.00 97.31 83 LYS A C 1
ATOM 611 O O . LYS A 1 83 ? 4.289 2.883 -17.782 1.00 97.31 83 LYS A O 1
ATOM 616 N N . LEU A 1 84 ? 5.959 2.605 -16.294 1.00 97.50 84 LEU A N 1
ATOM 617 C CA . LEU A 1 84 ? 6.708 3.806 -16.641 1.00 97.50 84 LEU A CA 1
ATOM 618 C C . LEU A 1 84 ? 7.856 3.432 -17.583 1.00 97.50 84 LEU A C 1
ATOM 620 O O . LEU A 1 84 ? 8.702 2.613 -17.234 1.00 97.50 84 LEU A O 1
ATOM 624 N N . SER A 1 85 ? 7.886 4.042 -18.766 1.00 96.69 85 SER A N 1
ATOM 625 C CA . SER A 1 85 ? 8.953 3.832 -19.751 1.00 96.69 85 SER A CA 1
ATOM 626 C C . SER A 1 85 ? 10.278 4.442 -19.281 1.00 96.69 85 SER A C 1
ATOM 628 O O . SER A 1 85 ? 10.312 5.589 -18.831 1.00 96.69 85 SER A O 1
ATOM 630 N N . PHE A 1 86 ? 11.372 3.705 -19.477 1.00 95.00 86 PHE A N 1
ATOM 631 C CA . PHE A 1 86 ? 12.751 4.181 -19.333 1.00 95.00 86 PHE A CA 1
ATOM 632 C C . PHE A 1 86 ? 13.207 5.055 -20.502 1.00 95.00 86 PHE A C 1
ATOM 634 O O . PHE A 1 86 ? 14.306 5.603 -20.474 1.00 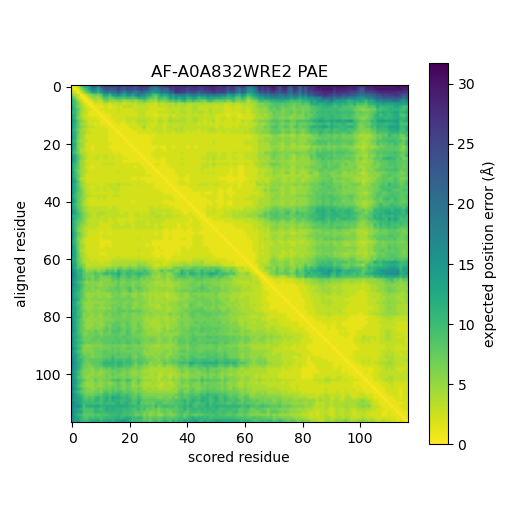95.00 86 PHE A O 1
ATOM 641 N N . ARG A 1 87 ? 12.381 5.177 -21.549 1.00 96.25 87 ARG A N 1
ATOM 642 C CA . ARG A 1 87 ? 12.709 5.833 -22.825 1.00 96.25 87 ARG A CA 1
ATOM 643 C C . ARG A 1 87 ? 13.927 5.222 -23.528 1.00 96.25 87 ARG A C 1
ATOM 645 O O . ARG A 1 87 ? 14.536 5.861 -24.382 1.00 96.25 87 ARG A O 1
ATOM 652 N N . VAL A 1 88 ? 14.226 3.967 -23.201 1.00 96.31 88 VAL A N 1
ATOM 653 C CA . VAL A 1 88 ? 15.217 3.114 -23.857 1.00 96.31 88 VAL A CA 1
ATOM 654 C C . VAL A 1 88 ? 14.453 1.888 -24.365 1.00 96.31 88 VAL A C 1
ATOM 656 O O . VAL A 1 88 ? 14.115 1.023 -23.552 1.00 96.31 88 VAL A O 1
ATOM 659 N N . PRO A 1 89 ? 14.114 1.814 -25.668 1.00 96.75 89 PRO A N 1
ATOM 660 C CA . PRO A 1 89 ? 13.217 0.788 -26.207 1.00 96.75 89 PRO A CA 1
ATOM 661 C C . PRO A 1 89 ? 13.633 -0.650 -25.877 1.00 96.75 89 PRO A C 1
ATOM 663 O O . PRO A 1 89 ? 12.783 -1.496 -25.594 1.00 96.75 89 PRO A O 1
ATOM 666 N N . GLU A 1 90 ? 14.934 -0.929 -25.871 1.00 97.44 90 GLU A N 1
ATOM 667 C CA . GLU A 1 90 ? 15.496 -2.242 -25.565 1.00 97.44 90 GLU A CA 1
ATOM 668 C C . GLU A 1 90 ? 15.279 -2.622 -24.095 1.00 97.44 90 GLU A C 1
ATOM 670 O O . GLU A 1 90 ? 14.917 -3.762 -23.803 1.00 97.44 90 GLU A O 1
ATOM 675 N N . LEU A 1 91 ? 15.440 -1.666 -23.174 1.00 95.38 91 LEU A N 1
ATOM 676 C CA . LEU A 1 91 ? 15.218 -1.882 -21.743 1.00 95.38 91 LEU A CA 1
ATOM 677 C C . LEU A 1 91 ? 13.727 -2.021 -21.424 1.00 95.38 91 LEU A C 1
ATOM 679 O O . LEU A 1 91 ? 13.339 -2.921 -20.682 1.00 95.38 91 LEU A O 1
ATOM 683 N N . ASP A 1 92 ? 12.882 -1.184 -22.027 1.00 97.25 92 ASP A N 1
ATOM 684 C CA . ASP A 1 92 ? 11.431 -1.300 -21.877 1.00 97.25 92 ASP A CA 1
ATOM 685 C C . ASP A 1 92 ? 10.942 -2.655 -22.392 1.00 97.25 92 ASP A C 1
ATOM 687 O O . ASP A 1 92 ? 10.143 -3.311 -21.729 1.00 97.25 92 ASP A O 1
ATOM 691 N N . THR A 1 93 ? 11.464 -3.122 -23.529 1.00 97.44 93 THR A N 1
ATOM 692 C CA . THR A 1 93 ? 11.140 -4.449 -24.073 1.00 97.44 93 THR A CA 1
ATOM 693 C C . THR A 1 93 ? 11.600 -5.564 -23.136 1.00 97.44 93 THR A C 1
ATOM 695 O O . THR A 1 93 ? 10.822 -6.475 -22.853 1.00 97.44 93 THR A O 1
ATOM 698 N N . LEU A 1 94 ? 12.828 -5.478 -22.611 1.00 96.00 94 LEU A N 1
ATOM 699 C CA . LEU A 1 94 ? 13.373 -6.445 -21.654 1.00 96.00 94 LEU A CA 1
ATOM 700 C C . LEU A 1 94 ? 12.502 -6.562 -20.391 1.00 96.00 94 LEU A C 1
ATOM 702 O O . LEU A 1 94 ? 12.296 -7.664 -19.890 1.00 96.00 94 LEU A O 1
ATOM 706 N N . LEU A 1 95 ? 11.963 -5.440 -19.907 1.00 94.94 95 LEU A N 1
ATOM 707 C CA . LEU A 1 95 ? 11.092 -5.373 -18.727 1.00 94.94 95 LEU A CA 1
ATOM 708 C C . LEU A 1 95 ? 9.597 -5.556 -19.053 1.00 94.94 95 LEU A C 1
ATOM 710 O O . LEU A 1 95 ? 8.736 -5.408 -18.184 1.00 94.94 95 LEU A O 1
ATOM 714 N N . GLY A 1 96 ? 9.254 -5.881 -20.302 1.00 94.38 96 GLY A N 1
ATOM 715 C CA . GLY A 1 96 ? 7.872 -6.120 -20.717 1.00 94.38 96 GLY A CA 1
ATOM 716 C C . GLY A 1 96 ? 6.981 -4.873 -20.660 1.00 94.38 96 GLY A C 1
ATOM 717 O O . GLY A 1 96 ? 5.804 -4.977 -20.310 1.00 94.38 96 GLY A O 1
ATOM 718 N N . GLY A 1 97 ? 7.536 -3.702 -20.971 1.00 95.00 97 GLY A N 1
ATOM 719 C CA . GLY A 1 97 ? 6.842 -2.417 -21.099 1.00 95.00 97 GLY A CA 1
ATOM 720 C C . GLY A 1 97 ? 7.338 -1.298 -20.175 1.00 95.00 97 GLY A C 1
ATOM 721 O O . GLY A 1 97 ? 6.742 -0.225 -20.183 1.00 95.00 97 GLY A O 1
ATOM 722 N N . GLY A 1 98 ? 8.389 -1.532 -19.384 1.00 96.38 98 GLY A N 1
ATOM 723 C CA . GLY A 1 98 ? 8.979 -0.549 -18.464 1.00 96.38 98 GLY A CA 1
ATOM 724 C C . GLY A 1 98 ? 8.809 -0.912 -16.984 1.00 96.38 98 GLY A C 1
ATOM 725 O O . GLY A 1 98 ? 8.480 -2.047 -16.642 1.00 96.38 98 GLY A O 1
ATOM 726 N N . MET A 1 99 ? 9.038 0.056 -16.097 1.00 96.62 99 MET A N 1
ATOM 727 C CA . MET A 1 99 ? 8.973 -0.122 -14.643 1.00 96.62 99 MET A CA 1
ATOM 728 C C . MET A 1 99 ? 7.525 -0.234 -14.159 1.00 96.62 99 MET A C 1
ATOM 730 O O . MET A 1 99 ? 6.736 0.693 -14.348 1.00 96.62 99 MET A O 1
ATOM 734 N N . GLU A 1 100 ? 7.167 -1.345 -13.517 1.00 97.06 100 GLU A N 1
ATOM 735 C CA . GLU A 1 100 ? 5.807 -1.569 -13.017 1.00 97.06 100 GLU A CA 1
ATOM 736 C C . GLU A 1 100 ? 5.506 -0.704 -11.780 1.00 97.06 100 GLU A C 1
ATOM 738 O O . GLU A 1 100 ? 6.286 -0.637 -10.831 1.00 97.06 100 GLU A O 1
ATOM 743 N N . THR A 1 101 ? 4.337 -0.062 -11.770 1.00 96.00 101 THR A N 1
ATOM 744 C CA . THR A 1 101 ? 3.731 0.469 -10.538 1.00 96.00 101 THR A CA 1
ATOM 745 C C . THR A 1 101 ? 3.296 -0.678 -9.621 1.00 96.00 101 THR A C 1
ATOM 747 O O . THR A 1 101 ? 3.149 -1.811 -10.071 1.00 96.00 101 THR A O 1
ATOM 750 N N . GLN A 1 102 ? 3.071 -0.400 -8.331 1.00 94.00 102 GLN A N 1
ATOM 751 C CA . GLN A 1 102 ? 2.685 -1.416 -7.329 1.00 94.00 102 GLN A CA 1
ATOM 752 C C . GLN A 1 102 ? 3.739 -2.523 -7.114 1.00 94.00 102 GLN A C 1
ATOM 754 O O . GLN A 1 102 ? 3.445 -3.566 -6.532 1.00 94.00 102 GLN A O 1
ATOM 759 N N . ALA A 1 103 ? 4.974 -2.293 -7.563 1.00 94.06 103 ALA A N 1
ATOM 760 C CA . ALA A 1 103 ? 6.110 -3.180 -7.381 1.00 94.06 103 ALA A CA 1
ATOM 761 C C . ALA A 1 103 ? 7.365 -2.367 -7.042 1.00 94.06 103 ALA A C 1
ATOM 763 O O . ALA A 1 103 ? 7.473 -1.187 -7.377 1.00 94.06 103 ALA A O 1
ATOM 764 N N . ILE A 1 104 ? 8.327 -3.015 -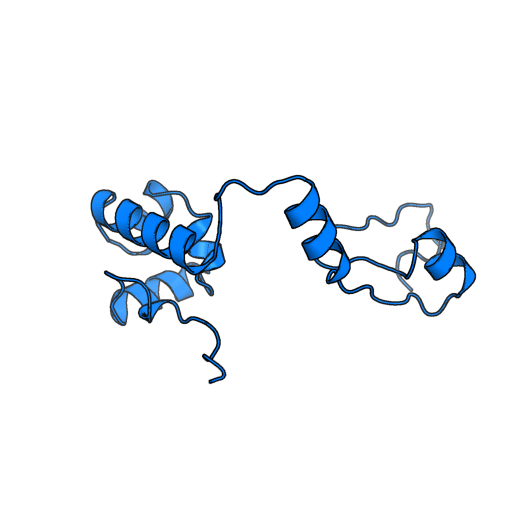6.388 1.00 95.38 104 ILE A N 1
ATOM 765 C CA . ILE A 1 104 ? 9.668 -2.465 -6.187 1.00 95.38 104 ILE A CA 1
ATOM 766 C C . ILE A 1 104 ? 10.556 -3.024 -7.297 1.00 95.38 104 ILE A C 1
ATOM 768 O O . ILE A 1 104 ? 10.651 -4.239 -7.459 1.00 95.38 104 ILE A O 1
ATOM 772 N N . THR A 1 105 ? 11.198 -2.136 -8.057 1.00 93.94 105 THR A N 1
ATOM 773 C CA . THR A 1 105 ? 12.204 -2.495 -9.067 1.00 93.94 105 THR A CA 1
ATOM 774 C C . THR A 1 105 ? 13.571 -2.029 -8.579 1.00 93.94 105 THR A C 1
ATOM 776 O O . THR A 1 105 ? 13.774 -0.837 -8.363 1.00 93.94 105 THR A O 1
ATOM 779 N N . GLU A 1 106 ? 14.504 -2.959 -8.388 1.00 95.38 106 GLU A N 1
ATOM 780 C CA . GLU A 1 106 ? 15.862 -2.662 -7.925 1.00 95.38 106 GLU A CA 1
ATOM 781 C C . GLU A 1 106 ? 16.834 -2.524 -9.106 1.00 95.38 106 GLU A C 1
ATOM 783 O O . GLU A 1 106 ? 16.850 -3.358 -10.011 1.00 95.38 106 GLU A O 1
ATOM 788 N N . MET A 1 107 ? 17.683 -1.491 -9.077 1.00 94.31 107 MET A N 1
ATOM 789 C CA . MET A 1 107 ? 18.804 -1.326 -10.006 1.00 94.31 107 MET A CA 1
ATOM 790 C C . MET A 1 107 ? 20.137 -1.454 -9.269 1.00 94.31 107 MET A C 1
ATOM 792 O O . MET A 1 107 ? 20.461 -0.634 -8.409 1.00 94.31 107 MET A O 1
ATOM 796 N N . TYR A 1 108 ? 20.950 -2.435 -9.653 1.00 95.94 108 TYR A N 1
ATOM 797 C CA . TYR A 1 108 ? 22.234 -2.738 -9.016 1.00 95.94 108 TYR A CA 1
ATOM 798 C C . TYR A 1 108 ? 23.379 -2.836 -10.044 1.00 95.94 108 TYR A C 1
ATOM 800 O O . TYR A 1 108 ? 23.163 -3.218 -11.191 1.00 95.94 108 TYR A O 1
ATOM 808 N N . GLY A 1 109 ? 24.604 -2.463 -9.645 1.00 96.75 109 GLY A N 1
ATOM 809 C CA . GLY A 1 109 ? 25.801 -2.462 -10.500 1.00 96.75 109 GLY A CA 1
ATOM 810 C C . GLY A 1 109 ? 26.930 -1.559 -9.981 1.00 96.75 109 GLY A C 1
ATOM 811 O O . GLY A 1 109 ? 26.742 -0.817 -9.015 1.00 96.75 109 GLY A O 1
ATOM 812 N N . GLU A 1 110 ? 28.093 -1.573 -10.636 1.00 97.69 110 GLU A N 1
ATOM 813 C CA . GLU A 1 110 ? 29.283 -0.785 -10.254 1.00 97.69 110 GLU A CA 1
ATOM 814 C C . GLU A 1 110 ? 29.098 0.742 -10.386 1.00 97.69 110 GLU A C 1
ATOM 816 O O . GLU A 1 110 ? 28.138 1.236 -10.984 1.00 97.69 110 GLU A O 1
ATOM 821 N N . PHE A 1 111 ? 30.011 1.534 -9.810 1.00 95.62 111 PHE A N 1
ATOM 822 C CA . PHE A 1 111 ? 30.010 2.989 -10.000 1.00 95.62 111 PHE A CA 1
ATOM 823 C C . PHE A 1 111 ? 30.078 3.340 -11.496 1.00 95.62 111 PHE A C 1
ATOM 825 O O . PHE A 1 111 ? 30.828 2.734 -12.251 1.00 95.62 111 PHE A O 1
ATOM 832 N N . GLY A 1 112 ? 29.273 4.312 -11.932 1.00 95.19 112 GLY A N 1
ATOM 833 C CA . GLY A 1 112 ? 29.193 4.694 -13.346 1.00 95.19 112 GLY A CA 1
ATOM 834 C C . GLY A 1 112 ? 28.308 3.796 -14.220 1.00 95.19 112 GLY A C 1
ATOM 835 O O . GLY A 1 112 ? 28.156 4.086 -15.399 1.00 95.19 112 GLY A O 1
ATOM 836 N N . SER A 1 113 ? 27.648 2.768 -13.668 1.00 95.06 113 SER A N 1
ATOM 837 C CA . SER A 1 113 ? 26.774 1.860 -14.436 1.00 95.06 113 SER A CA 1
ATOM 838 C C . SER A 1 113 ? 25.400 2.437 -14.832 1.00 95.06 113 SER A C 1
ATOM 840 O O . SER A 1 113 ? 24.529 1.685 -15.256 1.00 95.06 113 SER A O 1
ATOM 842 N N . GLY A 1 114 ? 25.159 3.737 -14.627 1.00 93.06 114 GLY A N 1
ATOM 843 C CA . GLY A 1 114 ? 23.913 4.407 -15.029 1.00 93.06 114 GLY A CA 1
ATOM 844 C C . GLY A 1 114 ? 22.740 4.368 -14.038 1.00 93.06 114 GLY A C 1
ATOM 845 O O . GLY A 1 114 ? 21.729 4.985 -14.324 1.00 93.06 114 GLY A O 1
ATOM 846 N N . LYS A 1 115 ? 22.863 3.742 -12.854 1.00 94.81 115 LYS A N 1
ATOM 847 C CA . LYS A 1 115 ? 21.760 3.616 -11.859 1.00 94.81 115 LYS A CA 1
ATOM 848 C C . LYS A 1 115 ? 21.102 4.936 -11.411 1.00 94.81 115 LYS A C 1
ATOM 850 O O . LYS A 1 115 ? 19.982 4.903 -10.923 1.00 94.81 115 LYS A O 1
ATOM 855 N N . SER A 1 116 ? 21.829 6.057 -11.461 1.00 93.12 116 SER A N 1
ATOM 856 C CA . SER A 1 116 ? 21.373 7.366 -10.954 1.00 93.12 116 SER A CA 1
ATOM 857 C C . SER A 1 116 ? 20.942 8.352 -12.047 1.00 93.12 116 SER A C 1
ATOM 859 O O . SER A 1 116 ? 20.543 9.458 -11.697 1.00 93.12 116 SER A O 1
ATOM 861 N N . GLN A 1 117 ? 21.115 8.004 -13.327 1.00 89.12 117 GLN A N 1
ATOM 862 C CA . GLN A 1 117 ? 20.692 8.832 -14.467 1.00 89.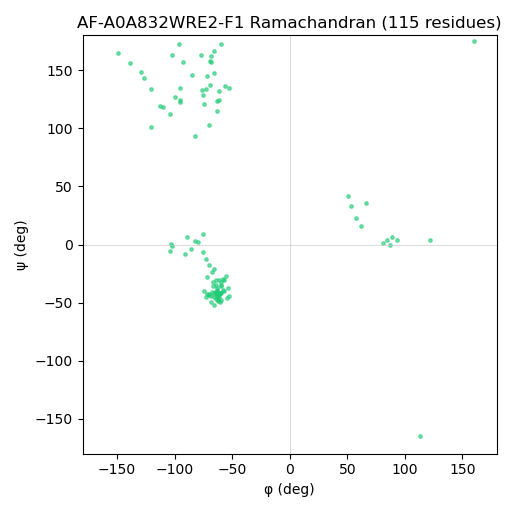12 117 GLN A CA 1
ATOM 863 C C . GLN A 1 117 ? 19.203 8.626 -14.738 1.00 89.12 117 GLN A C 1
ATOM 865 O O . GLN A 1 117 ? 18.547 9.618 -15.122 1.00 89.12 117 GLN A O 1
#

Mean predicted aligned error: 5.69 Å

Secondary structure (DSSP, 8-state):
--PPPPPGGGSTT--HHHHHHHHHTT--SHHHHHHS-HHHHHHHHT--HHHHHHHHHHHHHHTT-S----HHHHHHHHTT--EE--S-HHHHHHTTSSEETTS------STTSSTT-

pLDDT: mean 91.8, std 9.87, range [35.66, 97.69]